Protein AF-A0A1A7YJE7-F1 (afdb_monomer_lite)

Foldseek 3Di:
DDDDDDDDPPPPPPPPPDPDPPDDDPQPPPDPQSDWDADPVRDIDGPPDDDDPVVVVVVVVVVVVD

Organism: NCBI:txid60296

Structure (mmCIF, N/CA/C/O backbone):
data_AF-A0A1A7YJE7-F1
#
_entry.id   AF-A0A1A7YJE7-F1
#
loop_
_atom_site.group_PDB
_atom_site.id
_atom_site.type_symbol
_atom_site.label_atom_id
_atom_site.label_alt_id
_atom_site.label_comp_id
_atom_site.label_asym_id
_atom_site.label_entity_id
_atom_site.label_seq_id
_atom_site.pdbx_PDB_ins_code
_atom_site.Cartn_x
_atom_site.Cartn_y
_atom_site.Cartn_z
_atom_site.occupancy
_atom_site.B_iso_or_equiv
_atom_site.auth_seq_id
_atom_site.auth_comp_id
_atom_site.auth_asym_id
_atom_site.auth_atom_id
_atom_site.pdbx_PDB_model_num
ATOM 1 N N . MET A 1 1 ? 22.538 -29.562 40.596 1.00 49.22 1 MET A N 1
ATOM 2 C CA . MET A 1 1 ? 22.251 -29.079 39.231 1.00 49.22 1 MET A CA 1
ATOM 3 C C . MET A 1 1 ? 20.783 -28.684 39.162 1.00 49.22 1 MET A C 1
ATOM 5 O O . MET A 1 1 ? 19.963 -29.571 39.006 1.00 49.22 1 MET A O 1
ATOM 9 N N . THR A 1 2 ? 20.452 -27.396 39.313 1.00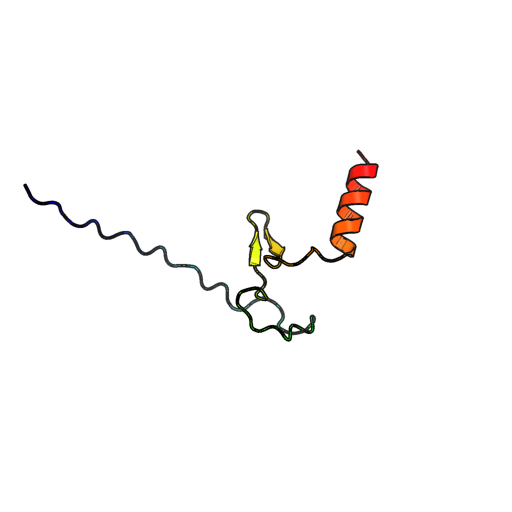 44.50 2 THR A N 1
ATOM 10 C CA . THR A 1 2 ? 19.105 -26.867 39.018 1.00 44.50 2 THR A CA 1
ATOM 11 C C . THR A 1 2 ? 19.262 -25.442 38.490 1.00 44.50 2 THR A C 1
ATOM 13 O O . THR A 1 2 ? 19.986 -24.644 39.079 1.00 44.50 2 THR A O 1
ATOM 16 N N . ALA A 1 3 ? 18.677 -25.185 37.322 1.00 48.28 3 ALA A N 1
ATOM 17 C CA . ALA A 1 3 ? 18.960 -24.057 36.442 1.00 48.28 3 ALA A CA 1
ATOM 18 C C . ALA A 1 3 ? 18.506 -22.691 36.995 1.00 48.28 3 ALA A C 1
ATOM 20 O O . ALA A 1 3 ? 17.412 -22.564 37.543 1.00 48.28 3 ALA A O 1
ATOM 21 N N . LEU A 1 4 ? 19.332 -21.659 36.779 1.00 51.00 4 LEU A N 1
ATOM 22 C CA . LEU A 1 4 ? 18.943 -20.253 36.898 1.00 51.00 4 LEU A CA 1
ATOM 23 C C . LEU A 1 4 ? 17.891 -19.929 35.829 1.00 51.00 4 LEU A C 1
ATOM 25 O O . LEU A 1 4 ? 18.158 -20.042 34.633 1.00 51.00 4 LEU A O 1
ATOM 29 N N . ALA A 1 5 ? 16.708 -19.496 36.262 1.00 51.03 5 ALA A N 1
ATOM 30 C CA . ALA A 1 5 ? 15.718 -18.888 35.387 1.00 51.03 5 ALA A CA 1
ATOM 31 C C . ALA A 1 5 ? 16.298 -17.583 34.816 1.00 51.03 5 ALA A C 1
ATOM 33 O O . ALA A 1 5 ? 16.502 -16.612 35.543 1.00 51.03 5 ALA A O 1
ATOM 34 N N . GLY A 1 6 ? 16.604 -17.577 33.518 1.00 48.31 6 GLY A N 1
ATOM 35 C CA . GLY A 1 6 ? 17.050 -16.383 32.811 1.00 48.31 6 GLY A CA 1
ATOM 36 C C . GLY A 1 6 ? 15.937 -15.338 32.790 1.00 48.31 6 GLY A C 1
ATOM 37 O O . GLY A 1 6 ? 14.865 -15.570 32.231 1.00 48.31 6 GLY A O 1
ATOM 38 N N . SER A 1 7 ? 16.187 -14.179 33.392 1.00 58.19 7 SER A N 1
ATOM 39 C CA . SER A 1 7 ? 15.373 -12.986 33.203 1.00 58.19 7 SER A CA 1
ATOM 40 C C . SER A 1 7 ? 15.498 -12.541 31.746 1.00 58.19 7 SER A C 1
ATOM 42 O O . SER A 1 7 ? 16.495 -11.953 31.331 1.00 58.19 7 SER A O 1
ATOM 44 N N . ALA A 1 8 ? 14.485 -12.846 30.935 1.00 56.00 8 ALA A N 1
ATOM 45 C CA . ALA A 1 8 ? 14.384 -12.290 29.594 1.00 56.00 8 ALA 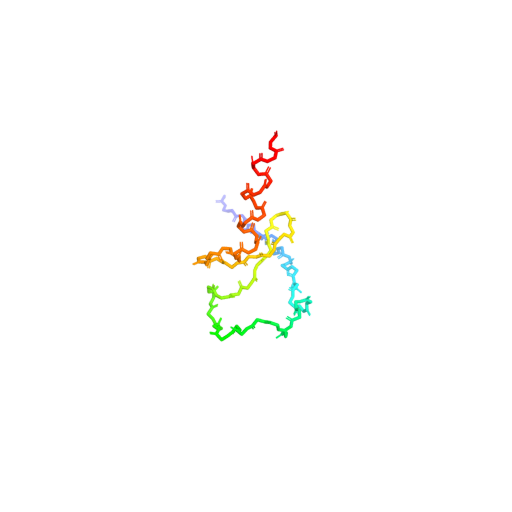A CA 1
ATOM 46 C C . ALA A 1 8 ? 14.398 -10.752 29.703 1.00 56.00 8 ALA A C 1
ATOM 48 O O . ALA A 1 8 ? 13.575 -10.196 30.443 1.00 56.00 8 ALA A O 1
ATOM 49 N N . PRO A 1 9 ? 15.304 -10.037 29.011 1.00 47.00 9 PRO A N 1
ATOM 50 C CA . PRO A 1 9 ? 15.287 -8.587 29.031 1.00 47.00 9 PRO A CA 1
ATOM 51 C C . PRO A 1 9 ? 13.974 -8.136 28.394 1.00 47.00 9 PRO A C 1
ATOM 53 O O . PRO A 1 9 ? 13.696 -8.388 27.221 1.00 47.00 9 PRO A O 1
ATOM 56 N N . ARG A 1 10 ? 13.133 -7.490 29.202 1.00 62.06 10 ARG A N 1
ATOM 57 C CA . ARG A 1 10 ? 11.914 -6.819 28.763 1.00 62.06 10 ARG A CA 1
ATOM 58 C C . ARG A 1 10 ? 12.339 -5.717 27.800 1.00 62.06 10 ARG A C 1
ATOM 60 O O . ARG A 1 10 ? 12.678 -4.622 28.237 1.00 62.06 10 ARG A O 1
ATOM 67 N N . MET A 1 11 ? 12.365 -6.013 26.500 1.00 49.94 11 MET A N 1
ATOM 68 C CA . MET A 1 11 ? 12.562 -4.984 25.486 1.00 49.94 11 MET A CA 1
ATOM 69 C C . MET A 1 11 ? 11.485 -3.927 25.714 1.00 49.94 11 MET A C 1
ATOM 71 O O . MET A 1 11 ? 10.289 -4.226 25.656 1.00 49.94 11 MET A O 1
ATOM 75 N N . MET A 1 12 ? 11.907 -2.710 26.051 1.00 53.94 12 MET A N 1
ATOM 76 C CA . MET A 1 12 ? 11.021 -1.560 26.152 1.00 53.94 12 MET A CA 1
ATOM 77 C C . MET A 1 12 ? 10.374 -1.383 24.785 1.00 53.94 12 MET A C 1
ATOM 79 O O . MET A 1 12 ? 11.007 -0.902 23.851 1.00 53.94 12 MET A O 1
ATOM 83 N N . ARG A 1 13 ? 9.130 -1.845 24.642 1.00 52.50 13 ARG A N 1
ATOM 84 C CA . ARG A 1 13 ? 8.327 -1.600 23.449 1.00 52.50 13 ARG A CA 1
ATOM 85 C C . ARG A 1 13 ? 8.180 -0.082 23.345 1.00 52.50 13 ARG A C 1
ATOM 87 O O . ARG A 1 13 ? 7.543 0.487 24.232 1.00 52.50 13 ARG A O 1
ATOM 94 N N . PRO A 1 14 ? 8.730 0.580 22.313 1.00 46.78 14 PRO A N 1
ATOM 95 C CA . PRO A 1 14 ? 8.518 2.004 22.143 1.00 46.78 14 PRO A CA 1
ATOM 96 C C . PRO A 1 14 ? 7.018 2.214 21.962 1.00 46.78 14 PRO A C 1
ATOM 98 O O . PRO A 1 14 ? 6.409 1.702 21.017 1.00 46.78 14 PRO A O 1
ATOM 101 N N . THR A 1 15 ? 6.388 2.908 22.901 1.00 58.09 15 THR A N 1
ATOM 102 C CA . THR A 1 15 ? 5.017 3.380 22.750 1.00 58.09 15 THR A CA 1
ATOM 103 C C . THR A 1 15 ? 5.024 4.514 21.730 1.00 58.09 15 THR A C 1
ATOM 105 O O . THR A 1 15 ? 5.005 5.684 22.091 1.00 58.09 15 THR A O 1
ATOM 108 N N . LEU A 1 16 ? 5.048 4.184 20.437 1.00 52.59 16 LEU A N 1
ATOM 109 C CA . LEU A 1 16 ? 4.724 5.126 19.361 1.00 52.59 16 LEU A CA 1
ATOM 110 C C . LEU A 1 16 ? 3.202 5.206 19.213 1.00 52.59 16 LEU A C 1
ATOM 112 O O . LEU A 1 16 ? 2.621 4.836 18.197 1.00 52.59 16 LEU A O 1
ATOM 116 N N . ALA A 1 17 ? 2.543 5.641 20.279 1.00 56.34 17 ALA A N 1
ATOM 117 C CA . ALA A 1 17 ? 1.124 5.935 20.276 1.00 56.34 17 ALA A CA 1
ATOM 118 C C . ALA A 1 17 ? 0.952 7.442 20.419 1.00 56.34 17 ALA A C 1
ATOM 120 O O . ALA A 1 17 ? 0.584 7.872 21.497 1.00 56.34 17 ALA A O 1
ATOM 121 N N . GLN A 1 18 ? 1.230 8.240 19.374 1.00 48.09 18 GLN A N 1
ATOM 122 C CA . GLN A 1 18 ? 0.742 9.633 19.369 1.00 48.09 18 GLN A CA 1
ATOM 123 C C . GLN A 1 18 ? 0.812 10.439 18.063 1.00 48.09 18 GLN A C 1
ATOM 125 O O . GLN A 1 18 ? 0.244 11.521 18.055 1.00 48.09 18 GLN A O 1
ATOM 130 N N . ASN A 1 19 ? 1.414 9.969 16.963 1.00 39.62 19 ASN A N 1
ATOM 131 C CA . ASN A 1 19 ? 1.610 10.832 15.777 1.00 39.62 19 ASN A CA 1
ATOM 132 C C . ASN A 1 19 ? 0.930 10.376 14.479 1.00 39.62 19 ASN A C 1
ATOM 134 O O . ASN A 1 19 ? 1.324 10.801 13.398 1.00 39.62 19 ASN A O 1
ATOM 138 N N . TYR A 1 20 ? -0.129 9.567 14.562 1.00 47.16 20 TYR A N 1
ATOM 139 C CA . TYR A 1 20 ? -1.042 9.440 13.424 1.00 47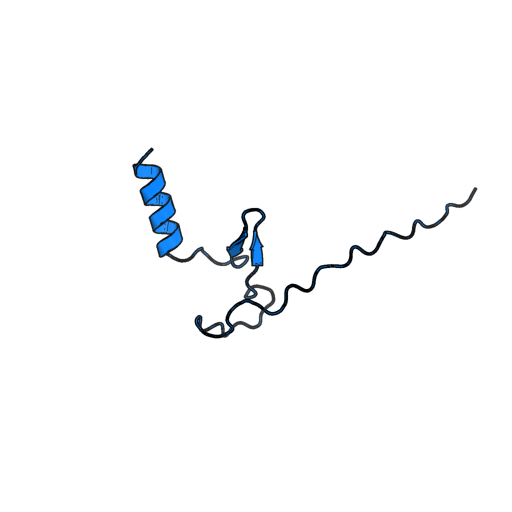.16 20 TYR A CA 1
ATOM 140 C C . TYR A 1 20 ? -2.186 10.434 13.600 1.00 47.16 20 TYR A C 1
ATOM 142 O O . TYR A 1 20 ? -2.851 10.373 14.640 1.00 47.16 20 TYR A O 1
ATOM 150 N N . PRO A 1 21 ? -2.423 11.348 12.637 1.00 47.06 21 PRO A N 1
ATOM 151 C CA . PRO A 1 21 ? -3.544 12.268 12.712 1.00 47.06 21 PRO A CA 1
ATOM 152 C C . PRO A 1 21 ? -4.820 11.449 12.888 1.00 47.06 21 PRO A C 1
ATOM 154 O O . PRO A 1 21 ? -5.212 10.654 12.036 1.00 47.06 21 PRO A O 1
ATOM 157 N N . ARG A 1 22 ? -5.455 11.643 14.044 1.00 55.22 22 ARG A N 1
ATOM 158 C CA . ARG A 1 22 ? -6.723 11.024 14.449 1.00 55.22 22 ARG A CA 1
ATOM 159 C C . ARG A 1 22 ? -7.904 11.460 13.568 1.00 55.22 22 ARG A C 1
ATOM 161 O O . ARG A 1 22 ? -9.022 11.011 13.793 1.00 55.22 22 ARG A O 1
ATOM 168 N N . SER A 1 23 ? -7.663 12.329 12.589 1.00 52.75 23 SER A N 1
ATOM 169 C CA . SER A 1 23 ? -8.648 12.977 11.733 1.00 52.75 23 SER A CA 1
ATOM 170 C C . SER A 1 23 ? -8.337 12.695 10.263 1.00 52.75 23 SER A C 1
ATOM 172 O O . SER A 1 23 ? -7.395 13.259 9.709 1.00 52.75 23 SER A O 1
ATOM 174 N N . GLY A 1 24 ? -9.131 11.840 9.619 1.00 49.75 24 GLY A N 1
ATOM 175 C CA . GLY A 1 24 ? -9.099 11.728 8.155 1.00 49.75 24 GLY A CA 1
ATOM 176 C C . GLY A 1 24 ? -9.706 10.461 7.564 1.00 49.75 24 GLY A C 1
ATOM 177 O O . GLY A 1 24 ? -10.130 10.479 6.415 1.00 49.75 24 GLY A O 1
ATOM 178 N N . PHE A 1 25 ? -9.812 9.380 8.333 1.00 53.94 25 PHE A N 1
ATOM 179 C CA . PHE A 1 25 ? -10.460 8.149 7.880 1.00 53.94 25 PHE A CA 1
ATOM 180 C C . PHE A 1 25 ? -11.592 7.819 8.853 1.00 53.94 25 PHE A C 1
ATOM 182 O O . PHE A 1 25 ? -11.331 7.838 10.058 1.00 53.94 25 PHE A O 1
ATOM 189 N N . PRO A 1 26 ? -12.831 7.549 8.394 1.00 48.50 26 PRO A N 1
ATOM 190 C CA . PRO A 1 26 ? -13.917 7.138 9.274 1.00 48.50 26 PRO A CA 1
ATOM 191 C C . PRO A 1 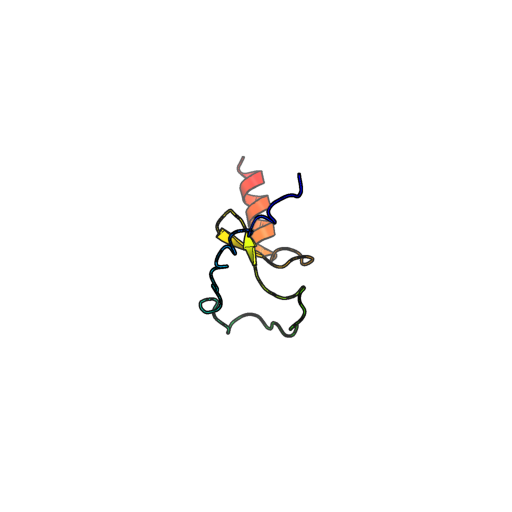26 ? -13.590 5.735 9.790 1.00 48.50 26 PRO A C 1
ATOM 193 O O . PRO A 1 26 ? -13.954 4.718 9.208 1.00 48.50 26 PRO A O 1
ATOM 196 N N . LEU A 1 27 ? -12.801 5.687 10.856 1.00 55.81 27 LEU A N 1
ATOM 197 C CA . LEU A 1 27 ? -12.302 4.477 11.484 1.00 55.81 27 LEU A CA 1
ATOM 198 C C . LEU A 1 27 ? -13.227 4.129 12.653 1.00 55.81 27 LEU A C 1
ATOM 200 O O . LEU A 1 27 ? -12.797 3.957 13.788 1.00 55.81 27 LEU A O 1
ATOM 204 N N . GLU A 1 28 ? -14.522 4.013 12.355 1.00 55.12 28 GLU A N 1
ATOM 205 C CA . GLU A 1 28 ? -15.480 3.267 13.178 1.00 55.12 28 GLU 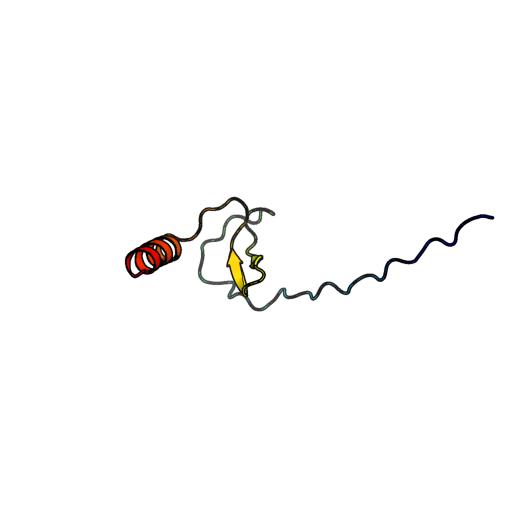A CA 1
ATOM 206 C C . GLU A 1 28 ? -15.175 1.771 13.017 1.00 55.12 28 GLU A C 1
ATOM 208 O O . GLU A 1 28 ? -15.905 1.005 12.397 1.00 55.12 28 GLU A O 1
ATOM 213 N N . VAL A 1 29 ? -14.002 1.352 13.498 1.00 49.97 29 VAL A N 1
ATOM 214 C CA . VAL A 1 29 ? -13.787 -0.021 13.936 1.00 49.97 29 VAL A CA 1
ATOM 215 C C . VAL A 1 29 ? -12.642 -0.030 14.950 1.00 49.97 29 VAL A C 1
ATOM 217 O O . VAL A 1 29 ? -11.470 -0.256 14.656 1.00 49.97 29 VAL A O 1
ATOM 220 N N . SER A 1 30 ? -12.991 0.210 16.208 1.00 54.66 30 SER A N 1
ATOM 221 C CA . SER A 1 30 ? -12.097 -0.005 17.351 1.00 54.66 30 SER A CA 1
ATOM 222 C C . SER A 1 30 ? -11.925 -1.509 17.638 1.00 54.66 30 SER A C 1
ATOM 224 O O . SER A 1 30 ? -12.056 -1.954 18.772 1.00 54.66 30 SER A O 1
ATOM 226 N N . THR A 1 31 ? -11.679 -2.324 16.605 1.00 55.25 31 THR A N 1
ATOM 227 C CA . THR A 1 31 ? -11.334 -3.746 16.749 1.00 55.25 31 THR A CA 1
ATOM 228 C C . THR A 1 31 ? -9.819 -3.925 16.627 1.00 55.25 31 THR A C 1
ATOM 230 O O . THR A 1 31 ? -9.164 -3.144 15.932 1.00 55.25 31 THR A O 1
ATOM 233 N N . PRO A 1 32 ? -9.220 -4.969 17.229 1.00 59.44 32 PRO A N 1
ATOM 234 C CA . PRO A 1 32 ? -7.788 -5.260 17.076 1.00 59.44 32 PRO A CA 1
ATOM 235 C C . PRO A 1 32 ? -7.350 -5.466 15.609 1.00 59.44 32 PRO A C 1
ATOM 237 O O . PRO A 1 32 ? -6.162 -5.361 15.302 1.00 59.44 32 PRO A O 1
ATOM 240 N N . LEU A 1 33 ? -8.303 -5.715 14.701 1.00 64.56 33 LEU A N 1
ATOM 241 C CA . LEU A 1 33 ? -8.114 -5.813 13.249 1.00 64.56 33 LEU A CA 1
ATOM 242 C C . LEU A 1 33 ? -8.239 -4.469 12.507 1.00 64.56 33 LEU A C 1
ATOM 244 O O . LEU A 1 33 ? -7.959 -4.413 11.319 1.00 64.56 33 LEU A O 1
ATOM 248 N N . GLY A 1 34 ? -8.691 -3.396 13.160 1.00 65.75 34 GLY A N 1
ATOM 249 C CA . GLY A 1 34 ? -8.824 -2.053 12.582 1.00 65.75 34 GLY A CA 1
ATOM 250 C C . GLY A 1 34 ? -7.631 -1.140 12.839 1.00 65.75 34 GLY A C 1
ATOM 251 O O . GLY A 1 34 ? -7.483 -0.121 12.172 1.00 65.75 34 GLY A O 1
ATOM 252 N N . GLN A 1 35 ? -6.763 -1.489 13.789 1.00 82.12 35 GLN A N 1
ATOM 253 C CA . GLN A 1 35 ? -5.646 -0.629 14.161 1.00 82.12 35 GLN A CA 1
ATOM 254 C C . GLN A 1 35 ? -4.583 -0.585 13.053 1.00 82.12 35 GLN A C 1
ATOM 256 O O . GLN A 1 35 ? -4.022 -1.616 12.673 1.00 82.12 35 GLN A O 1
ATOM 261 N N . GLY A 1 36 ? -4.270 0.626 12.585 1.00 87.56 36 GLY A N 1
ATOM 262 C CA . GLY A 1 36 ? -3.154 0.875 11.675 1.00 87.56 36 GLY A CA 1
ATOM 263 C C . GLY A 1 36 ? -1.812 0.452 12.281 1.00 87.56 36 GLY A C 1
ATOM 264 O O . GLY A 1 36 ? -1.551 0.655 13.470 1.00 87.56 36 GLY A O 1
ATOM 265 N N . ARG A 1 37 ? -0.962 -0.160 11.458 1.00 89.12 37 ARG A N 1
ATOM 266 C CA . ARG A 1 37 ? 0.382 -0.645 11.795 1.00 89.12 37 ARG A CA 1
ATOM 267 C C . ARG A 1 37 ? 1.398 -0.114 10.794 1.00 89.12 37 ARG A C 1
ATOM 269 O O . ARG A 1 37 ? 1.025 0.277 9.694 1.00 89.12 37 ARG A O 1
ATOM 276 N N . VAL A 1 38 ? 2.672 -0.159 11.167 1.00 93.50 38 VAL A N 1
ATOM 277 C CA . VAL A 1 38 ? 3.804 0.199 10.303 1.00 93.50 38 VAL A CA 1
ATOM 278 C C . VAL A 1 38 ? 4.563 -1.068 9.934 1.00 93.50 38 VAL A C 1
ATOM 280 O O . VAL A 1 38 ? 4.804 -1.912 10.799 1.00 93.50 38 VAL A O 1
ATOM 283 N N . ASN A 1 39 ? 4.887 -1.240 8.654 1.00 92.81 39 ASN A N 1
ATOM 284 C CA . ASN A 1 39 ? 5.702 -2.353 8.174 1.00 92.81 39 ASN A CA 1
ATOM 285 C C . ASN A 1 39 ? 7.206 -2.032 8.303 1.00 92.81 39 ASN A C 1
ATOM 287 O O . ASN A 1 39 ? 7.596 -0.934 8.687 1.00 92.81 39 ASN A O 1
ATOM 291 N N . GLN A 1 40 ? 8.071 -2.986 7.963 1.00 95.62 40 GLN A N 1
ATOM 292 C CA . GLN A 1 40 ? 9.531 -2.816 8.059 1.00 95.62 40 GLN A CA 1
ATOM 293 C C . GLN A 1 40 ? 10.088 -1.737 7.113 1.00 95.62 40 GLN A C 1
ATOM 295 O O . GLN A 1 40 ? 11.181 -1.232 7.334 1.00 95.62 40 GLN A O 1
ATOM 300 N N . LEU A 1 41 ? 9.322 -1.372 6.081 1.00 94.69 41 LEU A N 1
ATOM 301 C CA . LEU A 1 41 ? 9.660 -0.335 5.107 1.00 94.69 41 LEU A CA 1
ATOM 302 C C . LEU A 1 41 ? 9.175 1.059 5.546 1.00 94.69 41 LEU A C 1
ATOM 304 O O . LEU A 1 41 ? 9.327 2.021 4.801 1.00 94.69 41 LEU A O 1
ATOM 308 N N . GLY A 1 42 ? 8.534 1.177 6.715 1.00 93.44 42 GLY A N 1
ATOM 309 C CA . GLY A 1 42 ? 7.947 2.428 7.203 1.00 93.44 42 GLY A CA 1
ATOM 310 C C . GLY A 1 42 ? 6.551 2.749 6.649 1.00 93.44 42 GLY A C 1
ATOM 311 O O . GLY A 1 42 ? 5.982 3.783 6.989 1.00 93.44 42 GLY A O 1
ATOM 312 N N . GLY A 1 43 ? 5.963 1.875 5.828 1.00 91.88 43 GLY A N 1
ATOM 313 C CA . GLY A 1 43 ? 4.622 2.047 5.261 1.00 91.88 43 GLY A CA 1
ATOM 314 C C . GLY A 1 43 ? 3.497 1.639 6.218 1.00 91.88 43 GLY A C 1
ATOM 315 O O . GLY A 1 43 ? 3.650 0.703 7.004 1.00 91.88 43 GLY A O 1
ATOM 316 N N . VAL A 1 44 ? 2.344 2.311 6.130 1.00 92.81 44 VAL A N 1
ATOM 317 C CA . VAL A 1 44 ? 1.173 2.065 6.994 1.00 92.81 44 VAL A CA 1
ATOM 318 C C . VAL A 1 44 ? 0.203 1.063 6.362 1.00 92.81 44 VAL A C 1
ATOM 320 O O . VAL A 1 44 ? -0.088 1.144 5.171 1.00 92.81 44 VAL A O 1
ATOM 323 N N . PHE A 1 45 ? -0.335 0.136 7.159 1.00 91.62 45 PHE A N 1
ATOM 324 C CA . PHE A 1 45 ? -1.302 -0.871 6.711 1.00 91.62 45 PHE A CA 1
ATOM 325 C C . PHE A 1 45 ? -2.239 -1.340 7.834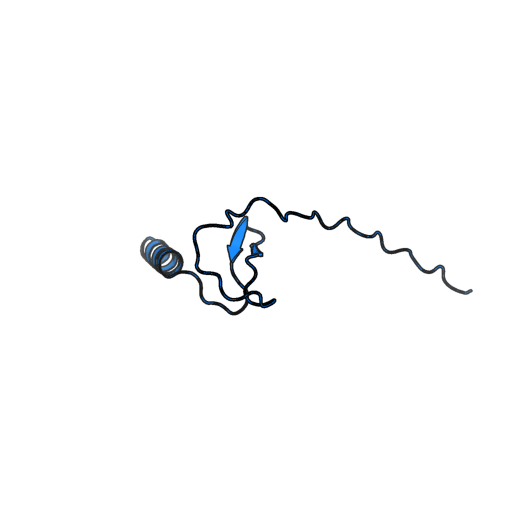 1.00 91.62 45 PHE A C 1
ATOM 327 O O . PHE A 1 45 ? -2.016 -1.047 9.009 1.00 91.62 45 PHE A O 1
ATOM 334 N N . ILE A 1 46 ? -3.284 -2.093 7.474 1.00 91.69 46 ILE A N 1
ATOM 335 C CA . ILE A 1 46 ? -4.203 -2.736 8.421 1.00 91.69 46 ILE A CA 1
ATOM 336 C C . ILE A 1 46 ? -4.270 -4.237 8.110 1.00 91.69 46 ILE A C 1
ATOM 338 O O . ILE A 1 46 ? -4.543 -4.630 6.977 1.00 91.69 46 ILE A O 1
ATOM 342 N N . ASN A 1 47 ? -4.030 -5.082 9.117 1.00 88.00 47 ASN A N 1
ATOM 343 C CA . ASN A 1 47 ? -4.100 -6.538 8.967 1.00 88.00 47 ASN A CA 1
ATOM 344 C C . ASN A 1 47 ? -5.504 -6.994 8.553 1.00 88.00 47 ASN A C 1
ATOM 346 O O . ASN A 1 47 ? -6.497 -6.564 9.135 1.00 88.00 47 ASN A O 1
ATOM 350 N N . GLY A 1 48 ? -5.582 -7.904 7.580 1.00 88.44 48 GLY A N 1
ATOM 351 C CA . GLY A 1 48 ? -6.853 -8.472 7.120 1.00 88.44 48 GLY A CA 1
ATOM 352 C C . GLY A 1 48 ? -7.720 -7.513 6.296 1.00 88.44 48 GLY A C 1
ATOM 353 O O . GLY A 1 48 ? -8.851 -7.859 5.969 1.00 88.44 48 GLY A O 1
ATOM 354 N N . ARG A 1 49 ? -7.211 -6.324 5.942 1.00 92.12 49 ARG A N 1
ATOM 355 C CA . ARG A 1 49 ? -7.883 -5.379 5.044 1.00 92.12 49 ARG A CA 1
ATOM 356 C C . ARG A 1 49 ? -7.091 -5.204 3.750 1.00 92.12 49 ARG A C 1
ATOM 358 O O . ARG A 1 49 ? -5.861 -5.236 3.782 1.00 92.12 49 ARG A O 1
ATOM 365 N N . PRO A 1 50 ? -7.771 -4.997 2.612 1.00 94.88 50 PRO A N 1
ATOM 366 C CA . PRO A 1 50 ? -7.090 -4.681 1.365 1.00 94.88 50 PRO A CA 1
ATOM 367 C C . PRO A 1 50 ? -6.381 -3.322 1.456 1.00 94.88 50 PRO A C 1
ATOM 369 O O . PRO A 1 50 ? -6.825 -2.421 2.170 1.00 94.88 50 PRO A O 1
ATOM 372 N N . LEU A 1 51 ? -5.296 -3.161 0.693 1.00 94.81 51 LEU A N 1
ATOM 373 C CA . LEU A 1 51 ? -4.634 -1.864 0.537 1.00 94.81 51 LEU A CA 1
ATOM 374 C C . LEU A 1 51 ? -5.571 -0.852 -0.153 1.00 94.81 51 LEU A C 1
ATOM 376 O O . LEU A 1 51 ? -6.356 -1.249 -1.020 1.00 94.81 51 LEU A O 1
ATOM 380 N N . PRO A 1 52 ? -5.463 0.453 0.162 1.00 94.50 52 PRO A N 1
ATOM 381 C CA . PRO A 1 52 ? -6.201 1.501 -0.538 1.00 94.50 52 PRO A CA 1
ATOM 382 C C . PRO A 1 52 ? -6.017 1.445 -2.060 1.00 94.50 52 PRO A C 1
ATOM 384 O O . PRO A 1 52 ? -4.905 1.231 -2.548 1.00 94.50 52 PRO A O 1
ATOM 387 N N . ASN A 1 53 ? -7.092 1.697 -2.816 1.00 97.19 53 ASN A N 1
ATOM 388 C CA . ASN A 1 53 ? -7.099 1.576 -4.281 1.00 97.19 53 ASN A CA 1
ATOM 389 C C . ASN A 1 53 ? -5.959 2.343 -4.961 1.00 97.19 53 ASN A C 1
ATOM 391 O O . ASN A 1 53 ? -5.305 1.783 -5.833 1.00 97.19 53 ASN A O 1
ATOM 395 N N . HIS A 1 54 ? -5.678 3.579 -4.537 1.00 96.44 54 HIS A N 1
ATOM 396 C CA . HIS A 1 54 ? -4.615 4.400 -5.127 1.00 96.44 54 HIS A CA 1
ATOM 397 C C . HIS A 1 54 ? -3.218 3.767 -4.986 1.00 96.44 54 HIS A C 1
ATOM 399 O O . HIS A 1 54 ? -2.397 3.888 -5.887 1.00 96.44 54 HIS A O 1
ATOM 405 N N . ILE A 1 55 ? -2.954 3.035 -3.896 1.00 96.50 55 ILE A N 1
ATOM 406 C CA . ILE A 1 55 ? -1.695 2.296 -3.717 1.00 96.50 55 ILE A CA 1
ATOM 407 C C . ILE A 1 55 ? -1.668 1.081 -4.643 1.00 96.50 55 ILE A C 1
ATOM 409 O O . ILE A 1 55 ? -0.658 0.834 -5.295 1.00 96.50 55 ILE A O 1
ATOM 413 N N . ARG A 1 56 ? -2.781 0.340 -4.743 1.00 97.19 56 ARG A N 1
ATOM 414 C CA . ARG A 1 56 ? -2.877 -0.807 -5.659 1.00 97.19 56 ARG A CA 1
ATOM 415 C C . ARG A 1 56 ? -2.644 -0.387 -7.112 1.00 97.19 56 ARG A C 1
ATOM 417 O O . ARG A 1 56 ? -1.880 -1.046 -7.802 1.00 97.19 56 ARG A O 1
ATOM 424 N N . HIS A 1 57 ? -3.269 0.708 -7.554 1.00 98.00 57 HIS A N 1
ATOM 425 C CA . HIS A 1 57 ? -3.086 1.237 -8.908 1.00 98.00 57 HIS A CA 1
ATOM 426 C C . HIS A 1 57 ? -1.637 1.648 -9.155 1.00 98.00 57 HIS A C 1
ATOM 428 O O . HIS A 1 57 ? -1.056 1.198 -10.133 1.00 98.00 57 HIS A O 1
ATOM 434 N N . LYS A 1 58 ? -1.012 2.365 -8.213 1.00 97.00 58 LYS A N 1
ATOM 435 C CA . LYS A 1 58 ? 0.404 2.732 -8.311 1.00 97.00 58 LYS A CA 1
ATOM 436 C C . LYS A 1 58 ? 1.328 1.517 -8.467 1.00 97.00 58 LYS A C 1
ATOM 438 O O . LYS A 1 58 ? 2.287 1.574 -9.225 1.00 97.00 58 LYS A O 1
ATOM 443 N N . ILE A 1 59 ? 1.061 0.416 -7.757 1.00 97.19 59 ILE A N 1
ATOM 444 C CA . ILE A 1 59 ? 1.839 -0.829 -7.901 1.00 97.19 59 ILE A CA 1
ATOM 445 C C . ILE A 1 59 ? 1.724 -1.374 -9.330 1.00 97.19 59 ILE A C 1
ATOM 447 O O . ILE A 1 59 ? 2.735 -1.737 -9.924 1.00 97.19 59 ILE A O 1
ATOM 451 N N . VAL A 1 60 ? 0.508 -1.407 -9.882 1.00 97.56 60 VAL A N 1
ATOM 452 C CA . VAL A 1 60 ? 0.255 -1.875 -11.252 1.00 97.56 60 VAL A CA 1
ATOM 453 C C . VAL A 1 60 ? 0.919 -0.960 -12.284 1.00 97.56 60 VAL A C 1
ATOM 455 O O . VAL A 1 60 ? 1.581 -1.452 -13.190 1.00 97.56 60 VAL A O 1
ATOM 458 N N . GLU A 1 61 ? 0.807 0.359 -12.124 1.00 97.56 61 GLU A N 1
ATOM 459 C CA . GLU A 1 61 ? 1.465 1.346 -12.990 1.00 97.56 61 GLU A CA 1
ATOM 460 C C . GLU A 1 61 ? 2.986 1.162 -12.999 1.00 97.56 61 GLU A C 1
ATOM 462 O O . GLU A 1 61 ? 3.582 1.030 -14.064 1.00 97.56 61 GLU A O 1
ATOM 467 N N . MET A 1 62 ? 3.622 1.074 -11.824 1.00 97.00 62 MET A N 1
ATOM 468 C CA . MET A 1 62 ? 5.070 0.851 -11.733 1.00 97.00 62 MET A CA 1
ATOM 469 C C . MET A 1 62 ? 5.495 -0.474 -12.377 1.00 97.00 62 MET A C 1
ATOM 471 O O . MET A 1 62 ? 6.548 -0.526 -13.000 1.00 97.00 62 MET A O 1
ATOM 475 N N . ALA A 1 63 ? 4.681 -1.527 -12.267 1.00 96.50 63 ALA A N 1
ATOM 476 C CA . ALA A 1 63 ? 4.961 -2.807 -12.914 1.00 96.50 63 ALA A CA 1
ATOM 477 C C . ALA A 1 63 ? 4.838 -2.745 -14.448 1.00 96.50 63 ALA A C 1
ATOM 479 O O . ALA A 1 63 ? 5.556 -3.459 -15.144 1.00 96.50 63 ALA A O 1
ATOM 480 N N . HIS A 1 64 ? 3.955 -1.896 -14.986 1.00 96.81 64 HIS A N 1
ATOM 481 C CA . HIS A 1 64 ? 3.849 -1.663 -16.431 1.00 96.81 64 HIS A CA 1
ATOM 482 C C . HIS A 1 64 ? 5.034 -0.875 -17.006 1.00 96.81 64 HIS A C 1
ATOM 484 O O . HIS A 1 64 ? 5.325 -1.015 -18.190 1.00 96.81 64 HIS A O 1
ATOM 490 N N . HIS A 1 65 ? 5.713 -0.071 -16.187 1.00 91.56 65 HIS A N 1
ATOM 491 C CA . HIS A 1 65 ? 6.881 0.729 -16.572 1.00 91.56 65 HIS A CA 1
ATOM 492 C C . HIS A 1 65 ? 8.230 -0.005 -16.422 1.00 91.56 65 HIS A C 1
ATOM 494 O O . HIS A 1 65 ? 9.256 0.670 -16.382 1.00 91.56 65 HIS A O 1
ATOM 500 N N . GLY A 1 66 ? 8.212 -1.342 -16.307 1.00 68.56 66 GLY A N 1
ATOM 501 C CA . GLY A 1 66 ? 9.373 -2.206 -16.033 1.00 68.56 66 GLY A CA 1
ATOM 502 C C . GLY A 1 66 ? 10.640 -1.893 -16.821 1.00 68.56 66 GLY A C 1
ATOM 503 O O . GLY A 1 66 ? 10.554 -1.785 -18.065 1.00 68.56 66 GLY A O 1
#

Sequence (66 aa):
MTALAGSAPRMMRPTLAQNYPRSGFPLEVSTPLGQGRVNQLGGVFINGRPLPNHIRHKIVEMAHHG

InterPro domains:
  IPR001523 Paired domain [PF00292] (34-66)
  IPR001523 Paired domain [PR00027] (38-53)
  IPR001523 Paired domain [PR00027] (56-66)
  IPR001523 Paired domain [PS51057] (34-66)
  IPR009057 Homedomain-like superfamily [SSF46689] (34-66)
  IPR036388 Winged helix-like DNA-binding domain superfamily [G3DSA:1.10.10.10] (34-66)
  IPR043565 PAX family [PTHR45636] (28-66)

pLDDT: mean 72.17, std 20.94, range [39.62, 98.0]

Radius of gyration: 19.27 Å; chains: 1; bounding box: 38×42×56 Å

Secondary structure (DSSP, 8-state):
-----------------S-S-SSSS-----STTTS-EE-TTS-EE-TTSPPPHHHHHHHHHHHHT-